Protein AF-A0A0N4UFN5-F1 (afdb_monomer_lite)

Radius of gyration: 15.66 Å; chains: 1; bounding box: 38×35×34 Å

Sequence (95 aa):
MFRLHYGLPQDVRIIGDEYIREEFRRHKNANREQVLTFLKEWTSYCVLLSKQLSQHGLVKGTIGKSLEPSSLDDFSNEQLQQLLALKIETAKQKV

Structure (mmCIF, N/CA/C/O backbone):
data_AF-A0A0N4UFN5-F1
#
_entry.id   AF-A0A0N4UFN5-F1
#
loop_
_atom_site.group_PDB
_atom_site.id
_atom_site.type_symbol
_atom_site.label_atom_id
_atom_site.label_alt_id
_atom_site.label_comp_id
_atom_site.label_asym_id
_atom_site.label_entity_id
_atom_site.label_seq_id
_atom_site.pdbx_PDB_ins_code
_atom_site.Cartn_x
_atom_site.Cartn_y
_atom_site.Cartn_z
_atom_site.occupancy
_atom_site.B_iso_or_equiv
_atom_site.auth_seq_id
_atom_site.auth_comp_id
_atom_site.auth_asym_id
_atom_site.auth_atom_id
_atom_site.pdbx_PDB_model_num
ATOM 1 N N . MET A 1 1 ? 5.070 8.722 0.301 1.00 87.62 1 MET A N 1
ATOM 2 C CA . MET A 1 1 ? 4.249 7.557 0.690 1.00 87.62 1 MET A CA 1
ATOM 3 C C . MET A 1 1 ? 4.252 7.322 2.194 1.00 87.62 1 MET A C 1
ATOM 5 O O . MET A 1 1 ? 3.359 7.868 2.820 1.00 87.62 1 MET A O 1
ATOM 9 N N . PHE A 1 2 ? 5.258 6.671 2.800 1.00 93.94 2 PHE A N 1
ATOM 10 C CA . PHE A 1 2 ? 5.276 6.386 4.254 1.00 93.94 2 PHE A CA 1
ATOM 11 C C . PHE A 1 2 ? 5.020 7.613 5.149 1.00 93.94 2 PHE A C 1
ATOM 13 O O . PHE A 1 2 ? 4.295 7.532 6.131 1.00 93.94 2 PHE A O 1
ATOM 20 N N . ARG A 1 3 ? 5.537 8.793 4.767 1.00 94.62 3 ARG A N 1
ATOM 21 C CA . ARG A 1 3 ? 5.258 10.048 5.490 1.00 94.62 3 ARG A CA 1
ATOM 22 C C . ARG A 1 3 ? 3.767 10.407 5.552 1.00 94.62 3 ARG A C 1
ATOM 24 O O . ARG A 1 3 ? 3.320 10.909 6.572 1.00 94.62 3 ARG A O 1
ATOM 31 N N . LEU A 1 4 ? 3.015 10.154 4.478 1.00 93.75 4 LEU A N 1
ATOM 32 C CA . LEU A 1 4 ? 1.570 10.404 4.439 1.00 93.75 4 LEU A CA 1
ATOM 33 C C . LEU A 1 4 ? 0.816 9.387 5.301 1.00 93.75 4 LEU A C 1
ATOM 35 O O . LEU A 1 4 ? -0.142 9.752 5.969 1.00 93.75 4 LEU A O 1
ATOM 39 N N . HIS A 1 5 ? 1.274 8.134 5.349 1.00 94.50 5 HIS A N 1
ATOM 40 C CA . HIS A 1 5 ? 0.624 7.095 6.146 1.00 94.50 5 HIS A CA 1
ATOM 41 C C . HIS A 1 5 ? 0.636 7.375 7.656 1.00 94.50 5 HIS A C 1
ATOM 43 O O . HIS A 1 5 ? -0.226 6.868 8.366 1.00 94.50 5 HIS A O 1
ATOM 49 N N . TYR A 1 6 ? 1.527 8.233 8.168 1.00 93.31 6 TYR A N 1
ATOM 50 C CA . TYR A 1 6 ? 1.453 8.678 9.566 1.00 93.31 6 TYR A CA 1
ATOM 51 C C . TYR A 1 6 ? 0.153 9.416 9.912 1.00 93.31 6 TYR A C 1
ATOM 53 O O . TYR A 1 6 ? -0.224 9.412 11.079 1.00 93.31 6 TYR A O 1
ATOM 61 N N . GLY A 1 7 ? -0.531 10.014 8.929 1.00 91.94 7 GLY A N 1
ATOM 62 C CA . GLY A 1 7 ? -1.838 10.644 9.129 1.00 91.94 7 GLY A CA 1
ATOM 63 C C . GLY A 1 7 ? -3.025 9.674 9.091 1.00 91.94 7 GLY A C 1
ATOM 64 O O . GLY A 1 7 ? -4.152 10.103 9.315 1.00 91.94 7 GLY A O 1
ATOM 65 N N . LEU A 1 8 ? -2.804 8.390 8.788 1.00 92.62 8 LEU A N 1
ATOM 66 C CA . LEU A 1 8 ? -3.858 7.376 8.742 1.00 92.62 8 LEU A CA 1
ATOM 67 C C . LEU A 1 8 ? -4.127 6.772 10.133 1.00 92.62 8 LEU A C 1
ATOM 69 O O . LEU A 1 8 ? -3.211 6.714 10.961 1.00 92.62 8 LEU A O 1
ATOM 73 N N . PRO A 1 9 ? -5.346 6.244 10.378 1.00 92.00 9 PRO A N 1
ATOM 74 C CA . PRO A 1 9 ? -5.607 5.365 11.516 1.00 92.00 9 PRO A CA 1
ATOM 75 C C . PRO A 1 9 ? -4.597 4.214 11.569 1.00 92.00 9 PRO A C 1
ATOM 77 O O . PRO A 1 9 ? -4.167 3.715 10.527 1.00 92.00 9 PRO A O 1
ATOM 80 N N . GLN A 1 10 ? -4.222 3.787 12.776 1.00 93.62 10 GLN A N 1
ATOM 81 C CA . GLN A 1 10 ? -3.126 2.836 12.987 1.00 93.62 10 GLN A CA 1
ATOM 82 C C . GLN A 1 10 ? -3.291 1.538 12.185 1.00 93.62 10 GLN A C 1
ATOM 84 O O . GLN A 1 10 ? -2.339 1.126 11.523 1.00 93.62 10 GLN A O 1
ATOM 89 N N . ASP A 1 11 ? -4.485 0.947 12.190 1.00 92.12 11 ASP A N 1
ATOM 90 C CA . ASP A 1 11 ? -4.755 -0.317 11.492 1.00 92.12 11 ASP A CA 1
ATOM 91 C C . ASP A 1 11 ? -4.579 -0.169 9.975 1.00 92.12 11 ASP A C 1
ATOM 93 O O . ASP A 1 11 ? -3.929 -0.986 9.324 1.00 92.12 11 ASP A O 1
ATOM 97 N N . VAL A 1 12 ? -5.067 0.946 9.418 1.00 92.25 12 VAL A N 1
ATOM 98 C CA . VAL A 1 12 ? -4.933 1.268 7.990 1.00 92.25 12 VAL A CA 1
ATOM 99 C C . VAL A 1 12 ? -3.471 1.542 7.627 1.00 92.25 12 VAL A C 1
ATOM 101 O O . VAL A 1 12 ? -3.001 1.095 6.582 1.00 92.25 12 VAL A O 1
ATOM 104 N N . ARG A 1 13 ? -2.726 2.243 8.493 1.00 95.12 13 ARG A N 1
ATOM 105 C CA . ARG A 1 13 ? -1.293 2.508 8.300 1.00 95.12 13 ARG A CA 1
ATOM 106 C C . ARG A 1 13 ? -0.488 1.215 8.231 1.00 95.12 13 ARG A C 1
ATOM 108 O O . ARG A 1 13 ? 0.353 1.096 7.350 1.00 95.12 13 ARG A O 1
ATOM 115 N N . ILE A 1 14 ? -0.726 0.273 9.146 1.00 95.75 14 ILE A N 1
ATOM 116 C CA . ILE A 1 14 ? 0.032 -0.987 9.213 1.00 95.75 14 ILE A CA 1
ATOM 117 C C . ILE A 1 14 ? -0.145 -1.779 7.915 1.00 95.75 14 ILE A C 1
ATOM 119 O O . ILE A 1 14 ? 0.848 -2.111 7.266 1.00 95.75 14 ILE A O 1
ATOM 123 N N . ILE A 1 15 ? -1.398 -1.992 7.505 1.00 94.44 15 ILE A N 1
ATOM 124 C CA . ILE A 1 15 ? -1.735 -2.729 6.281 1.00 94.44 15 ILE A CA 1
ATOM 125 C C . ILE A 1 15 ? -1.167 -2.009 5.049 1.00 94.44 15 ILE A C 1
ATOM 127 O O . ILE A 1 15 ? -0.541 -2.625 4.186 1.00 94.44 15 ILE A O 1
ATOM 131 N N . GLY A 1 16 ? -1.338 -0.686 4.978 1.00 94.94 16 GLY A N 1
ATOM 132 C CA . GLY A 1 16 ? -0.846 0.120 3.865 1.00 94.94 16 GLY A CA 1
ATOM 133 C C . GLY A 1 16 ? 0.680 0.126 3.754 1.00 94.94 16 GLY A C 1
ATOM 134 O O . GLY A 1 16 ? 1.216 0.029 2.654 1.00 94.94 16 GLY A O 1
ATOM 135 N N . ASP A 1 17 ? 1.402 0.229 4.870 1.00 96.88 17 ASP A N 1
ATOM 136 C CA . ASP A 1 17 ? 2.867 0.216 4.882 1.00 96.88 17 ASP A CA 1
ATOM 137 C C . ASP A 1 17 ? 3.432 -1.126 4.412 1.00 96.88 17 ASP A C 1
ATOM 139 O O . ASP A 1 17 ? 4.411 -1.154 3.665 1.00 96.88 17 ASP A O 1
ATOM 143 N N . GLU A 1 18 ? 2.832 -2.234 4.846 1.00 97.06 18 GLU A N 1
ATOM 144 C CA . GLU A 1 18 ? 3.203 -3.572 4.389 1.00 97.06 18 GLU A CA 1
ATOM 145 C C . GLU A 1 18 ? 2.957 -3.736 2.887 1.00 97.06 18 GLU A C 1
ATOM 147 O O . GLU A 1 18 ? 3.875 -4.122 2.157 1.00 97.06 18 GLU A O 1
ATOM 152 N N . TYR A 1 19 ? 1.778 -3.325 2.413 1.00 95.56 19 TYR A N 1
ATOM 153 C CA . TYR A 1 19 ? 1.433 -3.347 0.994 1.00 95.56 19 TYR A CA 1
ATOM 154 C C . TYR A 1 19 ? 2.434 -2.557 0.139 1.00 95.56 19 TYR A C 1
ATOM 156 O O . TYR A 1 19 ? 2.930 -3.069 -0.861 1.00 95.56 19 TYR A O 1
ATOM 164 N N . ILE A 1 20 ? 2.815 -1.341 0.555 1.00 95.56 20 ILE A N 1
ATOM 165 C CA . ILE A 1 20 ? 3.807 -0.534 -0.176 1.00 95.56 20 ILE A CA 1
ATOM 166 C C . ILE A 1 20 ? 5.149 -1.255 -0.271 1.00 95.56 20 ILE A C 1
ATOM 168 O O . ILE A 1 20 ? 5.756 -1.282 -1.341 1.00 95.56 20 ILE A O 1
ATOM 172 N N . ARG A 1 21 ? 5.642 -1.831 0.831 1.00 96.62 21 ARG A N 1
ATOM 173 C CA . ARG A 1 21 ? 6.927 -2.548 0.811 1.00 96.62 21 ARG A CA 1
ATOM 174 C C . ARG A 1 21 ? 6.889 -3.707 -0.178 1.00 96.62 21 ARG A C 1
ATOM 176 O O . ARG A 1 21 ? 7.830 -3.870 -0.954 1.00 96.62 21 ARG A O 1
ATOM 183 N N . GLU A 1 22 ? 5.806 -4.475 -0.164 1.00 97.44 22 GLU A N 1
ATOM 184 C CA . GLU A 1 22 ? 5.637 -5.631 -1.035 1.00 97.44 22 GLU A CA 1
ATOM 185 C C . GLU A 1 22 ? 5.503 -5.231 -2.511 1.00 97.44 22 GLU A C 1
ATOM 187 O O . GLU A 1 22 ? 6.184 -5.796 -3.366 1.00 97.44 22 GLU A O 1
ATOM 192 N N . GLU A 1 23 ? 4.722 -4.197 -2.820 1.00 95.94 23 GLU A N 1
ATOM 193 C CA . GLU A 1 23 ? 4.556 -3.720 -4.194 1.00 95.94 23 GLU A CA 1
ATOM 194 C C . GLU A 1 23 ? 5.858 -3.168 -4.782 1.00 95.94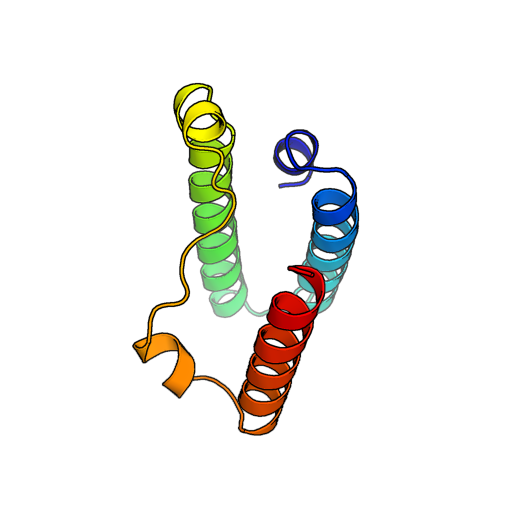 23 GLU A C 1
ATOM 196 O O . GLU A 1 23 ? 6.221 -3.498 -5.914 1.00 95.94 23 GLU A O 1
ATOM 201 N N . PHE A 1 24 ? 6.630 -2.400 -4.007 1.00 95.75 24 PHE A N 1
ATOM 202 C CA . PHE A 1 24 ? 7.951 -1.936 -4.443 1.00 95.75 24 PHE A CA 1
ATOM 203 C C . PHE A 1 24 ? 8.941 -3.092 -4.618 1.00 95.75 24 PHE A C 1
ATOM 205 O O . PHE A 1 24 ? 9.756 -3.073 -5.544 1.00 95.75 24 PHE A O 1
ATOM 212 N N . ARG A 1 25 ? 8.861 -4.127 -3.772 1.00 96.62 25 ARG A N 1
ATOM 213 C CA . ARG A 1 25 ? 9.675 -5.341 -3.914 1.00 96.62 25 ARG A CA 1
ATOM 214 C C . ARG A 1 25 ? 9.338 -6.092 -5.206 1.00 96.62 25 ARG A C 1
ATOM 216 O O . ARG A 1 25 ? 10.260 -6.502 -5.910 1.00 96.62 25 ARG A O 1
ATOM 223 N N . ARG A 1 26 ? 8.050 -6.243 -5.537 1.00 95.69 26 ARG A N 1
ATOM 224 C CA . ARG A 1 26 ? 7.567 -6.901 -6.769 1.00 95.69 26 ARG A CA 1
ATOM 225 C C . ARG A 1 26 ? 7.999 -6.170 -8.039 1.00 95.69 26 ARG A C 1
ATOM 227 O O . ARG A 1 26 ? 8.356 -6.813 -9.019 1.00 95.69 26 ARG A O 1
ATOM 234 N N . HIS A 1 27 ? 8.053 -4.841 -8.000 1.00 95.25 27 HIS A N 1
ATOM 235 C CA . HIS A 1 27 ? 8.399 -4.012 -9.158 1.00 95.25 27 HIS A CA 1
ATOM 236 C C . HIS A 1 27 ? 9.902 -3.718 -9.305 1.00 95.25 27 HIS A C 1
ATOM 238 O O . HIS A 1 27 ? 10.294 -2.965 -10.195 1.00 95.25 27 HIS A O 1
ATOM 244 N N . LYS A 1 28 ? 10.772 -4.334 -8.490 1.00 94.81 28 LYS A N 1
ATOM 245 C CA . LYS A 1 28 ? 12.229 -4.096 -8.513 1.00 94.81 28 LYS A CA 1
ATOM 246 C C . LYS A 1 28 ? 12.879 -4.325 -9.888 1.00 94.81 28 LYS A C 1
ATOM 248 O O . LYS A 1 28 ? 13.845 -3.644 -10.214 1.00 94.81 28 LYS A O 1
ATOM 253 N N . ASN A 1 29 ? 12.350 -5.264 -10.674 1.00 96.25 29 ASN A N 1
ATOM 254 C CA . ASN A 1 29 ? 12.870 -5.637 -11.996 1.00 96.25 29 ASN A CA 1
ATOM 255 C C . ASN A 1 29 ? 11.922 -5.236 -13.143 1.00 96.25 29 ASN A C 1
ATOM 257 O O . ASN A 1 29 ? 12.025 -5.780 -14.241 1.00 96.25 29 ASN A O 1
ATOM 261 N N . ALA A 1 30 ? 10.967 -4.337 -12.885 1.00 96.19 30 ALA A N 1
ATOM 262 C CA . ALA A 1 30 ? 10.029 -3.867 -13.897 1.00 96.19 30 ALA A CA 1
ATOM 263 C C . ALA A 1 30 ? 10.764 -3.118 -15.022 1.00 96.19 30 ALA A C 1
ATOM 265 O O . ALA A 1 30 ? 11.754 -2.419 -14.789 1.00 96.19 30 ALA A O 1
ATOM 266 N N . ASN A 1 31 ? 10.275 -3.254 -16.255 1.00 96.81 31 ASN A N 1
ATOM 267 C CA . ASN A 1 31 ? 10.844 -2.530 -17.388 1.00 96.81 31 ASN A CA 1
ATOM 268 C C . ASN A 1 31 ? 10.515 -1.024 -17.309 1.00 96.81 31 ASN A C 1
ATOM 270 O O . ASN A 1 31 ? 9.689 -0.584 -16.508 1.00 96.81 31 ASN A O 1
ATOM 274 N N . ARG A 1 32 ? 11.151 -0.208 -18.157 1.00 96.31 32 ARG A N 1
ATOM 275 C CA . ARG A 1 32 ? 10.983 1.255 -18.129 1.00 96.31 32 ARG A CA 1
ATOM 276 C C . ARG A 1 32 ? 9.520 1.697 -18.268 1.00 96.31 32 ARG A C 1
ATOM 278 O O . ARG A 1 32 ? 9.113 2.625 -17.578 1.00 96.31 32 ARG A O 1
ATOM 285 N N . GLU A 1 33 ? 8.748 1.060 -19.142 1.00 96.44 33 GLU A N 1
ATOM 286 C CA . GLU A 1 33 ? 7.343 1.413 -19.383 1.00 96.44 33 GLU A CA 1
ATOM 287 C C . GLU A 1 33 ? 6.479 1.106 -18.157 1.00 96.44 33 GLU A C 1
ATOM 289 O O . GLU A 1 33 ? 5.727 1.962 -17.692 1.00 96.44 33 GLU A O 1
ATOM 294 N N . GLN A 1 34 ? 6.667 -0.075 -17.564 1.00 96.12 34 GLN A N 1
ATOM 295 C CA . GLN A 1 34 ? 6.002 -0.482 -16.328 1.00 96.12 34 GLN A CA 1
ATOM 296 C C . GLN A 1 34 ? 6.353 0.454 -15.167 1.00 96.12 34 GLN A C 1
ATOM 298 O O . GLN A 1 34 ? 5.462 0.867 -14.431 1.00 96.12 34 GLN A O 1
ATOM 303 N N . VAL A 1 35 ? 7.626 0.844 -15.027 1.00 96.56 35 VAL A N 1
ATOM 304 C CA . VAL A 1 35 ? 8.070 1.785 -13.985 1.00 96.56 35 VAL A CA 1
ATOM 305 C C . VAL A 1 35 ? 7.409 3.155 -14.149 1.00 96.56 35 VAL A C 1
ATOM 307 O O . VAL A 1 35 ? 7.002 3.751 -13.154 1.00 96.56 35 VAL A O 1
ATOM 310 N N . LEU A 1 36 ? 7.263 3.661 -15.378 1.00 97.06 36 LEU A N 1
ATOM 311 C CA . LEU A 1 36 ? 6.591 4.943 -15.623 1.00 97.06 36 LEU A CA 1
ATOM 312 C C . LEU A 1 36 ? 5.113 4.896 -15.217 1.00 97.06 36 LEU A C 1
ATOM 314 O O . LEU A 1 36 ? 4.651 5.792 -14.508 1.00 97.06 36 LEU A O 1
ATOM 318 N N . THR A 1 37 ? 4.393 3.842 -15.609 1.00 96.19 37 THR A N 1
ATOM 319 C CA . THR A 1 37 ? 2.999 3.627 -15.190 1.00 96.19 37 THR A CA 1
ATOM 320 C C . THR A 1 37 ? 2.900 3.493 -13.672 1.00 96.19 37 THR A C 1
ATOM 322 O O . THR A 1 37 ? 2.110 4.190 -13.041 1.00 96.19 37 THR A O 1
ATOM 325 N N . PHE A 1 38 ? 3.771 2.688 -13.064 1.00 95.81 38 PHE A N 1
ATOM 326 C CA . PHE A 1 38 ? 3.824 2.483 -11.618 1.00 95.81 38 PHE A CA 1
ATOM 327 C C . PHE A 1 38 ? 4.015 3.807 -10.864 1.00 95.81 38 PHE A C 1
ATOM 329 O O . PHE A 1 38 ? 3.235 4.141 -9.974 1.00 95.81 38 PHE A O 1
ATOM 336 N N . LEU A 1 39 ? 5.006 4.618 -11.250 1.00 96.12 39 LEU A N 1
ATOM 337 C CA . LEU A 1 39 ? 5.259 5.913 -10.615 1.00 96.12 39 LEU A CA 1
ATOM 338 C C . LEU A 1 39 ? 4.098 6.897 -10.803 1.00 96.12 39 LEU A C 1
ATOM 340 O O . LEU A 1 39 ? 3.812 7.669 -9.884 1.00 96.12 39 LEU A O 1
ATOM 344 N N . LYS A 1 40 ? 3.408 6.868 -11.948 1.00 97.25 40 LYS A N 1
ATOM 345 C CA . LYS A 1 40 ? 2.219 7.697 -12.193 1.00 97.25 40 LYS A CA 1
ATOM 346 C C . LYS A 1 40 ? 1.080 7.337 -11.235 1.00 97.25 40 LYS A C 1
ATOM 348 O O . LYS A 1 40 ? 0.490 8.238 -10.633 1.00 97.25 40 LYS A O 1
ATOM 353 N N . GLU A 1 41 ? 0.809 6.049 -11.046 1.00 95.31 41 GLU A N 1
ATOM 354 C CA . GLU A 1 41 ? -0.243 5.584 -10.136 1.00 95.31 41 GLU A CA 1
ATOM 355 C C . GLU A 1 41 ? 0.087 5.907 -8.673 1.00 95.31 41 GLU A C 1
ATOM 357 O O . GLU A 1 41 ? -0.729 6.504 -7.967 1.00 95.31 41 GLU A O 1
ATOM 362 N N . TRP A 1 42 ? 1.323 5.660 -8.225 1.00 95.88 42 TRP A N 1
ATOM 363 C CA . TRP A 1 42 ? 1.748 6.031 -6.868 1.00 95.88 42 TRP A CA 1
ATOM 364 C C . TRP A 1 42 ? 1.737 7.538 -6.620 1.00 95.88 42 TRP A C 1
ATOM 366 O O . TRP A 1 42 ? 1.415 7.983 -5.513 1.00 95.88 42 TRP A O 1
ATOM 376 N N . THR A 1 43 ? 2.063 8.338 -7.637 1.00 96.94 43 THR A N 1
ATOM 377 C CA . THR A 1 43 ? 1.945 9.800 -7.564 1.00 96.94 43 THR A CA 1
ATOM 378 C C . THR A 1 43 ? 0.485 10.207 -7.386 1.00 96.94 43 THR A C 1
ATOM 380 O O . THR A 1 43 ? 0.174 10.997 -6.493 1.00 96.94 43 THR A O 1
ATOM 383 N N . SER A 1 44 ? -0.421 9.617 -8.169 1.00 95.94 44 SER A N 1
ATOM 384 C CA . SER A 1 44 ? -1.864 9.874 -8.086 1.00 95.94 44 SER A CA 1
ATOM 385 C C . SER A 1 44 ? -2.433 9.487 -6.717 1.00 95.94 44 SER A C 1
ATOM 387 O O . SER A 1 44 ? -3.145 10.286 -6.102 1.00 95.94 44 SER A O 1
ATOM 389 N N . TYR A 1 45 ? -2.037 8.326 -6.184 1.00 95.06 45 TYR A N 1
ATOM 390 C CA . TYR A 1 45 ? -2.362 7.892 -4.823 1.00 95.06 45 TYR A CA 1
ATOM 391 C C . TYR A 1 45 ? -1.865 8.888 -3.764 1.00 95.06 45 TYR A C 1
ATOM 393 O O . TYR A 1 45 ? -2.636 9.305 -2.900 1.00 95.06 45 TYR A O 1
ATOM 401 N N . CYS A 1 46 ? -0.607 9.338 -3.847 1.00 95.62 46 CYS A N 1
ATOM 402 C CA . CYS A 1 46 ? -0.059 10.316 -2.901 1.00 95.62 46 CYS A CA 1
ATOM 403 C C . CYS A 1 46 ? -0.814 11.651 -2.934 1.00 95.62 46 CYS A C 1
ATOM 405 O O . CYS A 1 46 ? -1.068 12.231 -1.878 1.00 95.62 46 CYS A O 1
ATOM 407 N N . VAL A 1 47 ? -1.179 12.139 -4.123 1.00 95.50 47 VAL A N 1
ATOM 408 C CA . VAL A 1 47 ? -1.955 13.379 -4.285 1.00 95.50 47 VAL A CA 1
ATOM 409 C C . VAL A 1 47 ? -3.354 13.227 -3.689 1.00 95.50 47 VAL A C 1
ATOM 411 O O . VAL A 1 47 ? -3.805 14.119 -2.969 1.00 95.50 47 VAL A O 1
ATOM 414 N N . LEU A 1 48 ? -4.035 12.106 -3.951 1.00 93.69 48 LEU A N 1
ATOM 415 C CA . LEU A 1 48 ? -5.342 11.801 -3.364 1.00 93.69 48 LEU A CA 1
ATOM 416 C C . LEU A 1 48 ? -5.256 11.776 -1.834 1.00 93.69 48 LEU A C 1
ATOM 418 O O . LEU A 1 48 ? -5.987 12.505 -1.164 1.00 93.69 48 LEU A O 1
ATOM 422 N N . LEU A 1 49 ? -4.326 10.991 -1.291 1.00 94.69 49 LEU A N 1
ATOM 423 C CA . LEU A 1 49 ? -4.172 10.827 0.148 1.00 94.69 49 LEU A CA 1
ATOM 424 C C . LEU A 1 49 ? -3.789 12.148 0.830 1.00 94.69 49 LEU A C 1
ATOM 426 O O . LEU A 1 49 ? -4.359 12.497 1.858 1.00 94.69 49 LEU A O 1
ATOM 430 N N . SER A 1 50 ? -2.893 12.940 0.235 1.00 94.44 50 SER A N 1
ATOM 431 C CA . SER A 1 50 ? -2.532 14.258 0.770 1.00 94.44 50 SER A CA 1
ATOM 432 C C . SER A 1 50 ? -3.723 15.219 0.824 1.00 94.44 50 SER A C 1
ATOM 434 O O . SER A 1 50 ? -3.805 16.018 1.754 1.00 94.44 50 SER A O 1
ATOM 436 N N . LYS A 1 51 ? -4.654 15.157 -0.140 1.00 93.38 51 LYS A N 1
ATOM 437 C CA . LYS A 1 51 ? -5.896 15.947 -0.097 1.00 93.38 51 LYS A CA 1
ATOM 438 C C . LYS A 1 51 ? -6.815 15.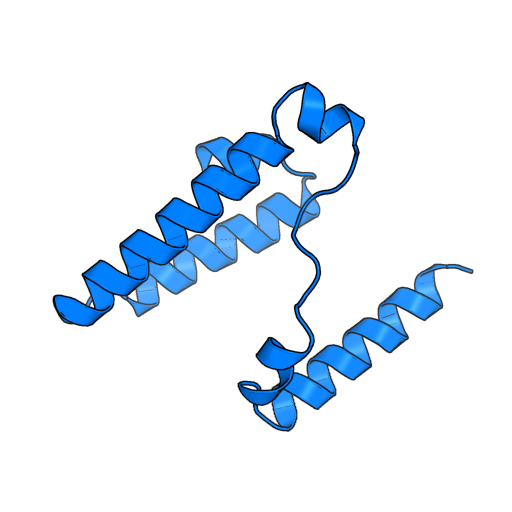476 1.030 1.00 93.38 51 LYS A C 1
ATOM 440 O O . LYS A 1 51 ? -7.393 16.311 1.720 1.00 93.38 51 LYS A O 1
ATOM 445 N N . GLN A 1 52 ? -6.925 14.167 1.243 1.00 93.88 52 GLN A N 1
ATOM 446 C CA . GLN A 1 52 ? -7.756 13.584 2.305 1.00 93.88 52 GLN A CA 1
ATOM 447 C C . GLN A 1 52 ? -7.204 13.841 3.709 1.00 93.88 52 GLN A C 1
ATOM 449 O O . GLN A 1 52 ? -7.975 14.062 4.634 1.00 93.88 52 GLN A O 1
ATOM 454 N N . LEU A 1 53 ? -5.881 13.889 3.854 1.00 93.00 53 LEU A N 1
ATOM 455 C CA . LEU A 1 53 ? -5.207 14.198 5.117 1.00 93.00 53 LEU A CA 1
ATOM 456 C C . LEU A 1 53 ? -5.020 15.704 5.362 1.00 93.00 53 LEU A C 1
ATOM 458 O O . LEU A 1 53 ? -4.503 16.101 6.404 1.00 93.00 53 LEU A O 1
ATOM 462 N N . SER A 1 54 ? -5.427 16.559 4.418 1.00 91.31 54 SER A N 1
ATOM 463 C CA . SER A 1 54 ? -5.488 1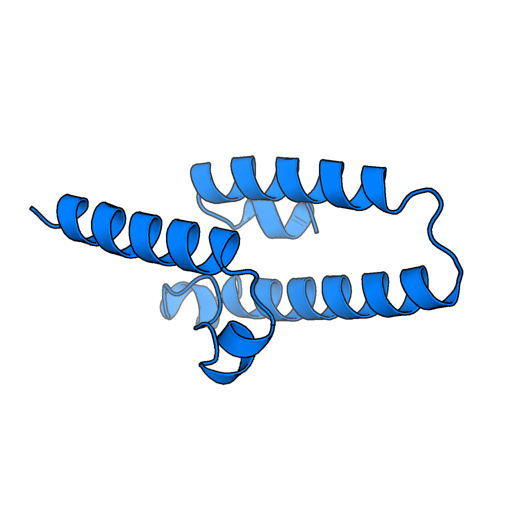8.006 4.646 1.00 91.31 54 SER A CA 1
ATOM 464 C C . SER A 1 54 ? -6.559 18.344 5.687 1.00 91.31 54 SER A C 1
ATOM 466 O O . SER A 1 54 ? -7.499 17.576 5.872 1.00 91.31 54 SER A O 1
ATOM 468 N N . GLN A 1 55 ? -6.483 19.520 6.318 1.00 84.31 55 GLN A N 1
ATOM 469 C CA . GLN A 1 55 ? -7.480 19.951 7.313 1.00 84.31 55 GLN A CA 1
ATOM 470 C C . GLN A 1 55 ? -8.921 19.818 6.787 1.00 84.31 55 GLN A C 1
ATOM 472 O O . GLN A 1 55 ? -9.779 19.252 7.458 1.00 84.31 55 GLN A O 1
ATOM 477 N N . HIS A 1 56 ? -9.173 20.243 5.544 1.00 83.56 56 HIS A N 1
ATOM 478 C CA . HIS A 1 56 ? -10.483 20.103 4.902 1.00 83.56 56 HIS A CA 1
ATOM 479 C C . HIS A 1 56 ? -10.885 18.644 4.640 1.00 83.56 56 HIS A C 1
ATOM 481 O O . HIS A 1 56 ? -12.069 18.315 4.695 1.00 83.56 56 HIS A O 1
ATOM 487 N N . GLY A 1 57 ? -9.924 17.772 4.328 1.00 84.75 57 GLY A N 1
ATOM 488 C CA . GLY A 1 57 ? -10.172 16.349 4.102 1.00 84.75 57 GLY A CA 1
ATOM 489 C C . GLY A 1 57 ? -10.485 15.598 5.396 1.00 84.7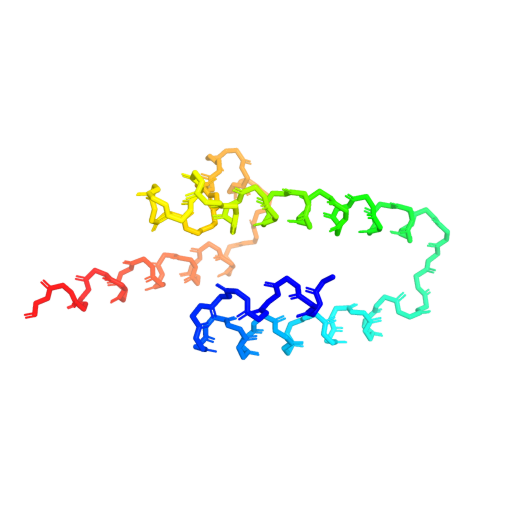5 57 GLY A C 1
ATOM 490 O O . GLY A 1 57 ? -11.437 14.821 5.432 1.00 84.75 57 GLY A O 1
ATOM 491 N N . LEU A 1 58 ? -9.768 15.915 6.477 1.00 83.69 58 LEU A N 1
ATOM 492 C CA . LEU A 1 58 ? -10.000 15.340 7.801 1.00 83.69 58 LEU A CA 1
ATOM 493 C C . LEU A 1 58 ? -11.391 15.701 8.335 1.00 83.69 58 LEU A C 1
ATOM 495 O O . LEU A 1 58 ? -12.068 14.838 8.884 1.00 83.69 58 LEU A O 1
ATOM 499 N N . VAL A 1 59 ? -11.866 16.931 8.091 1.00 81.75 59 VAL A N 1
ATOM 500 C CA . VAL A 1 59 ? -13.239 17.351 8.438 1.00 81.75 59 VAL A CA 1
ATOM 501 C C . VAL A 1 59 ? -14.298 16.539 7.683 1.00 81.75 59 VAL A C 1
ATOM 503 O O . VAL A 1 59 ? -15.345 16.233 8.245 1.00 81.75 59 VAL A O 1
ATOM 506 N N . LYS A 1 60 ? -14.036 16.136 6.431 1.00 85.44 60 LYS A N 1
ATOM 507 C CA . LYS A 1 60 ? -14.932 15.227 5.690 1.00 85.44 60 LYS A CA 1
ATOM 508 C C . LYS A 1 60 ? -14.922 13.796 6.242 1.00 85.44 60 LYS A C 1
ATOM 510 O O . LYS A 1 60 ? -15.792 13.013 5.870 1.00 85.44 60 LYS A O 1
ATOM 515 N N . GLY A 1 61 ? -13.928 13.430 7.054 1.00 80.94 61 GLY A N 1
ATOM 516 C CA . GLY A 1 61 ? -13.828 12.127 7.719 1.00 80.94 61 GLY A CA 1
ATOM 517 C C . GLY A 1 61 ? -13.739 10.919 6.781 1.00 80.94 61 GLY A C 1
ATOM 518 O O . GLY A 1 61 ? -13.899 9.790 7.230 1.00 80.94 61 GLY A O 1
ATOM 519 N N . THR A 1 62 ? -13.514 11.131 5.481 1.00 81.75 62 THR A N 1
ATOM 520 C CA . THR A 1 62 ? -13.543 10.063 4.475 1.00 81.75 62 THR A CA 1
ATOM 521 C C . THR A 1 62 ? -12.139 9.818 3.936 1.00 81.75 62 THR A C 1
ATOM 523 O O . THR A 1 62 ? -11.570 10.671 3.250 1.00 81.75 62 THR A O 1
ATOM 526 N N . ILE A 1 63 ? -11.599 8.637 4.232 1.00 88.31 63 ILE A N 1
ATOM 527 C CA . ILE A 1 63 ? -10.342 8.130 3.677 1.00 88.31 63 ILE A CA 1
ATOM 528 C C . ILE A 1 63 ? -10.671 7.116 2.576 1.00 88.31 63 ILE A C 1
ATOM 530 O O . ILE A 1 63 ? -11.526 6.255 2.763 1.00 88.31 63 ILE A O 1
ATOM 534 N N . GLY A 1 64 ? -9.985 7.212 1.435 1.00 88.38 64 GLY A N 1
ATOM 535 C CA . GLY A 1 64 ? -10.212 6.350 0.270 1.00 88.38 64 GLY A CA 1
ATOM 536 C C . GLY A 1 64 ? -11.195 6.919 -0.760 1.00 88.38 64 GLY A C 1
ATOM 537 O O . GLY A 1 64 ? -11.788 7.980 -0.571 1.00 88.38 64 GLY A O 1
ATOM 538 N N . LYS A 1 65 ? -11.331 6.232 -1.896 1.00 88.94 65 LYS A N 1
ATOM 539 C CA . LYS A 1 65 ? -12.223 6.601 -3.006 1.00 88.94 65 LYS A CA 1
ATOM 540 C C . LYS A 1 65 ? -13.240 5.477 -3.212 1.00 88.94 65 LYS A C 1
ATOM 542 O O . LYS A 1 65 ? -12.875 4.310 -3.104 1.00 88.94 65 LYS A O 1
ATOM 547 N N . SER A 1 66 ? -14.486 5.823 -3.535 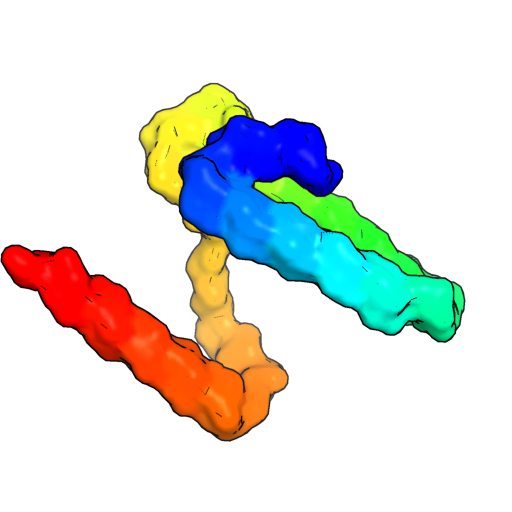1.00 90.19 66 SER A N 1
ATOM 548 C CA . SER A 1 66 ? -15.469 4.842 -4.003 1.00 90.19 66 SER A CA 1
ATOM 549 C C . SER A 1 66 ? -14.948 4.110 -5.242 1.00 90.19 66 SER A C 1
ATOM 551 O O . SER A 1 66 ? -14.383 4.735 -6.142 1.00 90.19 66 SER A O 1
ATOM 553 N N . LEU A 1 67 ? -15.135 2.792 -5.275 1.00 89.88 67 LEU A N 1
ATOM 554 C CA . LEU A 1 67 ? -14.812 1.970 -6.436 1.00 89.88 67 LEU A CA 1
ATOM 555 C C . LEU A 1 67 ? -15.830 2.264 -7.546 1.00 89.88 67 LEU A C 1
ATOM 557 O O . LEU A 1 67 ? -17.032 2.106 -7.331 1.00 89.88 67 LEU A O 1
ATOM 561 N N . GLU A 1 68 ? -15.355 2.726 -8.703 1.00 92.31 68 GLU A N 1
ATOM 562 C CA . GLU A 1 68 ? -16.223 2.975 -9.858 1.00 92.31 68 GLU A CA 1
ATOM 563 C C . GLU A 1 68 ? -16.760 1.635 -10.387 1.00 92.31 68 GLU A C 1
ATOM 565 O O . GLU A 1 68 ? -15.983 0.682 -10.480 1.00 92.31 68 GLU A O 1
ATOM 570 N N . PRO A 1 69 ? -18.045 1.530 -10.772 1.00 91.31 69 PRO A N 1
ATOM 571 C CA . PRO A 1 69 ? -18.608 0.270 -11.258 1.00 91.31 69 PRO A CA 1
ATOM 572 C C . PRO A 1 69 ? -17.849 -0.324 -12.448 1.00 91.31 69 PRO A C 1
ATOM 574 O O . PRO A 1 69 ? -17.681 -1.534 -12.507 1.00 91.31 69 PRO A O 1
ATOM 577 N N . SER A 1 70 ? -17.324 0.520 -13.342 1.00 93.31 70 SER A N 1
ATOM 578 C CA . SER A 1 70 ? -16.529 0.083 -14.497 1.00 93.31 70 SER A CA 1
ATOM 579 C C . SER A 1 70 ? -15.207 -0.581 -14.111 1.00 93.31 70 SER A C 1
ATOM 581 O O . SER A 1 70 ? -14.652 -1.332 -14.896 1.00 93.31 70 SER A O 1
ATOM 583 N N . SER A 1 71 ? -14.679 -0.322 -12.909 1.00 89.38 71 SER A N 1
ATOM 584 C CA . SER A 1 71 ? -13.468 -0.996 -12.428 1.00 89.38 71 SER A CA 1
ATOM 585 C C . SER A 1 71 ? -13.724 -2.451 -12.039 1.00 89.38 71 SER A C 1
ATOM 587 O O . SER A 1 71 ? -12.768 -3.200 -11.892 1.00 89.38 71 SER A O 1
ATOM 589 N N . LEU A 1 72 ? -14.985 -2.861 -11.855 1.00 92.38 72 LEU A N 1
ATOM 590 C CA . LEU A 1 72 ? -15.326 -4.255 -11.559 1.00 92.38 72 LEU A CA 1
ATOM 591 C C . LEU A 1 72 ? -15.130 -5.167 -12.774 1.00 92.38 72 LEU A C 1
ATOM 593 O O . LEU A 1 72 ? -14.908 -6.360 -12.589 1.00 92.38 72 LEU A O 1
ATOM 597 N N . ASP A 1 73 ? -15.170 -4.609 -13.986 1.00 93.19 73 ASP A N 1
ATOM 598 C CA . ASP A 1 73 ? -14.983 -5.360 -15.232 1.00 93.19 73 ASP A CA 1
ATOM 599 C C . ASP A 1 73 ? -13.535 -5.866 -15.391 1.00 93.19 73 ASP A C 1
ATOM 601 O O . ASP A 1 73 ? -13.296 -6.857 -16.079 1.00 93.19 73 ASP A O 1
ATOM 605 N N . ASP A 1 74 ? -12.576 -5.232 -14.705 1.00 93.12 74 ASP A N 1
ATOM 606 C CA . ASP A 1 74 ? -11.156 -5.606 -14.717 1.00 93.12 74 ASP A CA 1
ATOM 607 C C . ASP A 1 74 ? -10.807 -6.702 -13.688 1.00 93.12 74 ASP A C 1
ATOM 609 O O . ASP A 1 74 ? -9.669 -7.177 -13.637 1.00 93.12 74 ASP A O 1
ATOM 613 N N . PHE A 1 75 ? -11.753 -7.090 -12.826 1.00 93.62 75 PHE A N 1
ATOM 614 C CA . PHE A 1 75 ? -11.499 -8.022 -11.727 1.00 93.62 75 PHE A CA 1
ATOM 615 C C . PHE A 1 75 ? -11.683 -9.470 -12.187 1.00 93.62 75 PHE A C 1
ATOM 617 O O . PHE A 1 75 ? -12.605 -9.811 -12.926 1.00 93.62 75 PHE A O 1
ATOM 624 N N . SER A 1 76 ? -10.842 -10.370 -11.678 1.00 95.31 76 SER A N 1
ATOM 625 C CA . SER A 1 76 ? -11.069 -11.806 -11.833 1.00 95.31 76 SER A CA 1
ATOM 626 C C . SER A 1 76 ? -12.308 -12.256 -11.046 1.00 95.31 76 SER A C 1
ATOM 628 O O . SER A 1 76 ? -12.697 -11.640 -10.051 1.00 95.31 76 SER A O 1
ATOM 630 N N . ASN A 1 77 ? -12.898 -13.393 -11.432 1.00 95.19 77 ASN A N 1
ATOM 631 C CA . ASN A 1 77 ? -14.017 -13.988 -10.689 1.00 95.19 77 ASN A CA 1
ATOM 632 C C . ASN A 1 77 ? -13.678 -14.221 -9.205 1.00 95.19 77 ASN A C 1
ATOM 634 O O . ASN A 1 77 ? -14.532 -14.026 -8.343 1.00 95.19 77 ASN A O 1
ATOM 638 N N . GLU A 1 78 ? -12.434 -14.597 -8.900 1.00 96.25 78 GLU A N 1
ATOM 639 C CA . GLU A 1 78 ? -11.963 -14.770 -7.523 1.00 96.25 78 GLU A CA 1
ATOM 640 C C . GLU A 1 78 ? -11.937 -13.433 -6.769 1.00 96.25 78 GLU A C 1
ATOM 642 O O . GLU A 1 78 ? -12.441 -13.343 -5.651 1.00 96.25 78 GLU A O 1
ATOM 647 N N . GLN A 1 79 ? -11.424 -12.370 -7.394 1.00 95.62 79 GLN A N 1
ATOM 648 C CA . GLN A 1 79 ? -11.385 -11.037 -6.789 1.00 95.62 79 GLN A CA 1
ATOM 649 C C . GLN A 1 79 ? -12.795 -10.485 -6.543 1.00 95.62 79 GLN A C 1
ATOM 651 O O . GLN A 1 79 ? -13.049 -9.882 -5.500 1.00 95.62 79 GLN A O 1
ATOM 656 N N . LEU A 1 80 ? -13.737 -10.731 -7.459 1.00 95.44 80 LEU A N 1
ATOM 657 C CA . LEU A 1 80 ? -15.144 -10.362 -7.282 1.00 95.44 80 LEU A CA 1
ATOM 658 C C . LEU A 1 80 ? -15.788 -11.117 -6.110 1.00 95.44 80 LEU A C 1
ATOM 660 O O . LEU A 1 80 ? -16.499 -10.513 -5.303 1.00 95.44 80 LEU A O 1
ATOM 664 N N . GLN A 1 81 ? -15.512 -12.417 -5.973 1.00 95.94 81 GLN A N 1
ATOM 665 C CA . GLN A 1 81 ? -15.983 -13.220 -4.840 1.00 95.94 81 GLN A CA 1
ATOM 666 C C . GLN A 1 81 ? -15.401 -12.727 -3.512 1.00 95.94 81 GLN A C 1
ATOM 668 O O . GLN A 1 81 ? -16.143 -12.567 -2.541 1.00 95.94 81 GLN A O 1
ATOM 673 N N . GLN A 1 82 ? -14.100 -12.429 -3.471 1.00 95.94 82 GLN A N 1
ATOM 674 C CA . GLN A 1 82 ? -13.436 -11.860 -2.297 1.00 95.94 82 GLN A CA 1
ATOM 675 C C . GLN A 1 82 ? -14.034 -10.499 -1.921 1.00 95.94 82 GLN A C 1
ATOM 677 O O . GLN A 1 82 ? -14.355 -10.264 -0.756 1.00 95.94 82 GLN A O 1
ATOM 682 N N . LEU A 1 83 ? -14.254 -9.618 -2.901 1.00 94.88 83 LEU A N 1
ATOM 683 C CA . LEU A 1 83 ? -14.859 -8.306 -2.677 1.00 94.88 83 LEU A CA 1
ATOM 684 C C . LEU A 1 83 ? -16.291 -8.423 -2.135 1.00 94.88 83 LEU A C 1
ATOM 686 O O . LEU A 1 83 ? -16.665 -7.705 -1.204 1.00 94.88 83 LEU A O 1
ATOM 690 N N . LEU A 1 84 ? -17.087 -9.352 -2.673 1.00 94.44 84 LEU A N 1
ATOM 691 C CA . LEU A 1 84 ? -18.431 -9.634 -2.171 1.00 94.44 84 LEU A CA 1
ATOM 692 C C . LEU A 1 84 ? -18.395 -10.168 -0.733 1.00 94.44 84 LEU A C 1
ATOM 694 O O . LEU A 1 84 ? -19.176 -9.710 0.102 1.00 94.44 84 LEU A O 1
ATOM 698 N N . ALA A 1 85 ? -17.477 -11.087 -0.424 1.00 96.06 85 ALA A N 1
ATOM 699 C CA . ALA A 1 85 ? -17.301 -11.616 0.926 1.00 96.06 85 ALA A CA 1
ATOM 700 C C . ALA A 1 85 ? -16.933 -10.505 1.925 1.00 96.06 85 ALA A C 1
ATOM 702 O O . ALA A 1 85 ? -17.551 -10.410 2.985 1.00 96.06 85 ALA A O 1
ATOM 703 N N . LEU A 1 86 ? -16.013 -9.603 1.558 1.00 94.00 86 LEU A N 1
ATOM 704 C CA . LEU A 1 86 ? -15.658 -8.428 2.364 1.00 94.00 86 LEU A CA 1
ATOM 705 C C . LEU A 1 86 ? -16.863 -7.502 2.590 1.00 94.00 86 LEU A C 1
ATOM 707 O 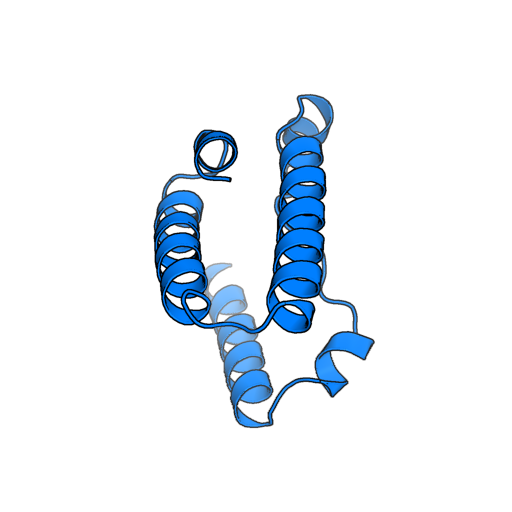O . LEU A 1 86 ? -17.102 -7.044 3.709 1.00 94.00 86 LEU A O 1
ATOM 711 N N . LYS A 1 87 ? -17.667 -7.246 1.552 1.00 93.25 87 LYS A N 1
ATOM 712 C CA . LYS A 1 87 ? -18.895 -6.445 1.674 1.00 93.25 87 LYS A CA 1
ATOM 713 C C . LYS A 1 87 ? -19.896 -7.074 2.649 1.00 93.25 87 LYS A C 1
ATOM 715 O O . LYS A 1 87 ? -20.497 -6.360 3.447 1.00 93.25 87 LYS A O 1
ATOM 720 N N . ILE A 1 88 ? -20.077 -8.394 2.597 1.00 95.81 88 ILE A N 1
ATOM 721 C CA . ILE A 1 88 ? -20.958 -9.118 3.524 1.00 95.81 88 ILE A CA 1
ATOM 722 C C . ILE A 1 88 ? -20.412 -9.030 4.955 1.00 95.81 88 ILE A C 1
ATOM 724 O O . ILE A 1 88 ? -21.172 -8.755 5.878 1.00 95.81 88 ILE A O 1
ATOM 728 N N . GLU A 1 89 ? -19.105 -9.212 5.147 1.00 93.94 89 GLU A N 1
ATOM 729 C CA . GLU A 1 89 ? -18.482 -9.193 6.474 1.00 93.94 89 GLU A CA 1
ATOM 730 C C . GLU A 1 89 ? -18.545 -7.808 7.134 1.00 93.94 89 GLU A C 1
ATOM 732 O O . GLU A 1 89 ? -18.923 -7.681 8.297 1.00 93.94 89 GLU A O 1
ATOM 737 N N . THR A 1 90 ? -18.285 -6.743 6.373 1.00 90.38 90 THR A N 1
ATOM 738 C CA . THR A 1 90 ? -18.415 -5.361 6.873 1.00 90.38 90 THR A CA 1
ATOM 739 C C . THR A 1 90 ? -19.857 -4.973 7.217 1.00 90.38 90 THR A C 1
ATOM 741 O O . THR A 1 90 ? -20.069 -4.098 8.057 1.00 90.38 90 THR A O 1
ATOM 744 N N . ALA A 1 91 ? -20.861 -5.630 6.622 1.00 92.06 91 ALA A N 1
ATOM 745 C CA . ALA A 1 91 ? -22.263 -5.436 6.989 1.00 92.06 91 ALA A CA 1
ATOM 746 C C . ALA A 1 91 ? -22.630 -6.112 8.323 1.00 92.06 91 ALA A C 1
ATOM 748 O O . ALA A 1 91 ? -23.505 -5.608 9.025 1.00 92.06 91 ALA A O 1
ATOM 749 N N . LYS A 1 92 ? -21.949 -7.204 8.705 1.00 89.56 92 LYS A N 1
ATOM 750 C CA . LYS A 1 92 ? -22.179 -7.897 9.987 1.00 89.56 92 LYS A CA 1
ATOM 751 C C . LYS A 1 92 ? -21.719 -7.080 11.193 1.00 89.56 92 LYS A C 1
ATOM 753 O O . LYS A 1 92 ? -22.353 -7.148 12.234 1.00 89.56 92 LYS A O 1
ATOM 758 N N . GLN A 1 93 ? -20.653 -6.291 11.049 1.00 67.75 93 GLN A N 1
ATOM 759 C CA . GLN A 1 93 ? -20.075 -5.501 12.148 1.00 67.75 93 GLN A CA 1
ATOM 760 C C . GLN A 1 93 ? -20.911 -4.270 12.552 1.00 67.75 93 GLN A C 1
ATOM 762 O O . GLN A 1 93 ? -20.518 -3.536 13.452 1.00 67.75 93 GLN A O 1
ATOM 767 N N . LYS A 1 94 ? -22.050 -4.009 11.893 1.00 56.81 94 LYS A N 1
ATOM 768 C CA . LYS A 1 94 ? -22.952 -2.894 12.234 1.00 56.81 94 LYS A CA 1
ATOM 769 C C . LYS A 1 94 ? -24.056 -3.261 13.245 1.00 56.81 94 LYS A C 1
ATOM 771 O O . LYS A 1 94 ? -25.012 -2.496 13.368 1.00 56.81 94 LYS A O 1
ATOM 776 N N . VAL A 1 95 ? -23.931 -4.392 13.947 1.00 39.56 95 VAL A N 1
ATOM 777 C CA . VAL A 1 95 ? -24.812 -4.840 15.047 1.00 39.56 95 VAL A CA 1
ATOM 778 C C . VAL A 1 95 ? -23.997 -4.921 16.328 1.00 39.56 95 VAL A C 1
ATOM 780 O O . VAL A 1 95 ? -24.508 -4.447 17.363 1.00 39.56 95 VAL A O 1
#

Secondary structure (DSSP, 8-state):
-HHHHTTS-HHHHHHHHHHHHHHHHHGGG--HHHHHHHHHHHHHHHHHHHHHTSHHHHHHT--S-PPPGGGGGGS-HHHHHHHHHHHHHHHHTT-

InterPro domains:
  IPR008381 Succinate dehydrogenase assembly factor 3, mitochondrial [PTHR13137] (2-94)

Foldseek 3Di:
DLVLLVLPDPVCSVVVVVVVVVVCVVCVPPDPVVVVVVVVVVVVVVVQSVVLSPPVNVVVVDDDDDDDPVVVVVDDPVRVVVVVVVVVVVVVVPD

pLDDT: mean 92.06, std 7.99, range [39.56, 97.44]

Organism: Dracunculus medinensis (NCBI:txid318479)